Protein AF-A0AA39SRA7-F1 (afdb_monomer)

Sequence (120 aa):
MEKTFGGKTVLLGGDFWQTLPVVPKGSREDVGGASINMSPIWDHCHVFVLKQNMRIKDSSSFREWVLAIIDGKLPTSRLEEEEESSWIKIPYDLLIPPGENPIQNIVASTYPNLLTKYID

Foldseek 3Di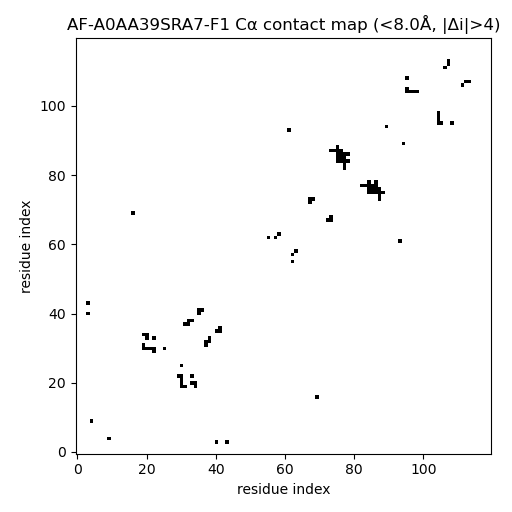:
DQDVVNPDDDDDDDDPLDDFDDDVVDDPVVSVCPDPCVDPCVVVDDDDDDPDDPVCPDPDPVVVVVVCVVVVNADFDDDPPDPDRDHGDDDPVPDQDDDPDPVVSVCCVVPVCPVVVPVD

Mean predicted aligned error: 8.72 Å

Secondary structure (DSSP, 8-state):
-PPGGGG--------TTSPPP--TT--HHHHHHTSGGGSTTGGG---------SS--S--HHHHHHHHHHTT-SPEE--TT-SS--EEPPPGGGSPPP-S-HHHHHHHHH-TTTTTSS--

Organism: Acer saccharum (NCBI:txid4024)

pLDDT: mean 86.78, std 7.84, range [51.31, 95.38]

Nearest PDB structures (foldseek):
  6zm5-assembly1_d  TM=1.613E-01  e=5.716E+00  Homo sapiens

Solvent-accessible surface area (backbone atoms only — not comparable to full-atom values): 8234 Å² total; per-residue (Å²): 133,92,46,71,78,78,66,55,91,80,87,89,84,86,58,91,88,49,86,75,59,88,49,88,95,48,53,74,63,50,29,53,56,65,32,64,84,62,37,84,64,38,84,75,58,82,89,82,84,86,83,77,65,80,82,67,78,60,97,43,73,64,49,57,51,52,50,29,59,61,76,68,68,54,76,58,42,62,56,97,90,49,95,59,62,77,43,70,83,79,59,72,93,78,52,79,74,88,58,100,47,60,66,59,48,50,46,47,73,76,40,77,54,54,75,76,67,70,77,118

Radius of gyration: 21.86 Å; Cα contacts (8 Å, |Δi|>4): 57; chains: 1; bounding box: 51×39×58 Å

InterPro domains:
  IPR010285 DNA helicase Pif1-like, DEAD-box helicase domain [PF05970] (2-77)
  IPR027417 P-loop containing nucleoside triphosphate hydrolase [SSF52540] (2-73)

Structure (mmCIF, N/CA/C/O backbone):
data_AF-A0AA39SRA7-F1
#
_entry.id   AF-A0AA39SRA7-F1
#
loop_
_atom_site.group_PDB
_atom_site.id
_atom_site.type_symbol
_atom_site.label_atom_id
_atom_site.label_alt_id
_atom_site.label_comp_id
_atom_site.label_asym_id
_atom_site.label_entity_id
_atom_site.label_seq_id
_atom_site.pdbx_PDB_ins_code
_atom_site.Cartn_x
_atom_site.Cartn_y
_atom_site.Cartn_z
_atom_site.occupancy
_atom_site.B_iso_or_equiv
_atom_site.auth_seq_id
_atom_site.auth_comp_id
_atom_site.auth_asym_id
_atom_site.auth_atom_id
_atom_site.pdbx_PDB_model_num
ATOM 1 N N . MET A 1 1 ? -25.426 9.339 28.413 1.00 58.38 1 MET A N 1
ATOM 2 C CA . MET A 1 1 ? -24.678 8.433 27.518 1.00 58.38 1 MET A CA 1
ATOM 3 C C . MET A 1 1 ? -23.889 9.288 26.557 1.00 58.38 1 MET A C 1
ATOM 5 O O . MET A 1 1 ? -24.489 10.026 25.783 1.00 58.38 1 MET A O 1
ATOM 9 N N . GLU A 1 2 ? -22.570 9.252 26.672 1.00 77.69 2 GLU A N 1
ATOM 10 C CA . GLU A 1 2 ? -21.681 9.898 25.715 1.00 77.69 2 GLU A CA 1
ATOM 11 C C . GLU A 1 2 ? -21.751 9.107 24.402 1.00 77.69 2 GLU A C 1
ATOM 13 O O . GLU A 1 2 ? -21.567 7.892 24.395 1.00 77.69 2 GLU A O 1
ATOM 18 N N . LYS A 1 3 ? -22.146 9.765 23.308 1.00 86.25 3 LYS A N 1
ATOM 19 C CA . LYS A 1 3 ? -22.175 9.157 21.971 1.00 86.25 3 LYS A CA 1
ATOM 20 C C . LYS A 1 3 ? -20.845 9.453 21.289 1.00 86.25 3 LYS A C 1
ATOM 22 O O . LYS A 1 3 ? -20.388 10.596 21.353 1.00 86.25 3 LYS A O 1
ATOM 27 N N . THR A 1 4 ? -20.267 8.473 20.595 1.00 89.81 4 THR A N 1
ATOM 28 C CA . THR A 1 4 ? -19.031 8.641 19.814 1.00 89.81 4 THR A CA 1
ATOM 29 C C . THR A 1 4 ? -19.132 9.883 18.916 1.00 89.81 4 THR A C 1
ATOM 31 O O . THR A 1 4 ? -20.172 10.126 18.297 1.00 89.81 4 THR A O 1
ATOM 34 N N . PHE A 1 5 ? -18.091 10.725 18.912 1.00 91.81 5 PHE A N 1
ATOM 35 C CA . PHE A 1 5 ? -18.050 12.016 18.201 1.00 91.81 5 PHE A CA 1
ATOM 36 C C . PHE A 1 5 ? -19.242 12.960 18.478 1.00 91.81 5 PHE A C 1
ATOM 38 O O . PHE A 1 5 ? -19.655 13.730 17.606 1.00 91.81 5 PHE A O 1
ATOM 45 N N . GLY A 1 6 ? -19.845 12.898 19.670 1.00 93.56 6 GLY A N 1
ATOM 46 C CA . GLY A 1 6 ? -21.003 13.727 20.026 1.00 93.56 6 GLY A CA 1
ATOM 47 C C . GLY A 1 6 ? -22.250 13.431 19.184 1.00 93.56 6 GLY A C 1
ATOM 48 O O . GLY A 1 6 ? -23.106 14.299 19.025 1.00 93.56 6 GLY A O 1
ATOM 49 N N . GLY A 1 7 ? -22.340 12.229 18.604 1.00 92.88 7 GLY A N 1
ATOM 50 C CA . GLY A 1 7 ? -23.439 11.823 17.725 1.00 92.88 7 GLY A CA 1
ATOM 51 C C . GLY A 1 7 ? -23.322 12.316 16.280 1.00 92.88 7 GLY A C 1
ATOM 52 O O . GLY A 1 7 ? -24.283 12.184 15.523 1.00 92.88 7 GLY A O 1
ATOM 53 N N . LYS A 1 8 ? -22.176 12.879 15.877 1.00 93.50 8 LYS A N 1
ATOM 54 C CA . LYS A 1 8 ? -21.919 13.227 14.473 1.00 93.50 8 LYS A CA 1
ATOM 55 C C . LYS A 1 8 ? -21.631 11.968 13.660 1.00 93.50 8 LYS A C 1
ATOM 57 O O . LYS A 1 8 ? -20.919 11.077 14.108 1.00 93.50 8 LYS A O 1
ATOM 62 N N . THR A 1 9 ? -22.154 11.924 12.439 1.00 93.69 9 THR A N 1
ATOM 63 C CA . THR A 1 9 ? -21.754 10.908 11.460 1.00 93.69 9 THR A CA 1
ATOM 64 C C . THR A 1 9 ? -20.368 11.256 10.927 1.00 93.69 9 THR A C 1
ATOM 66 O O . THR A 1 9 ? -20.158 12.368 10.445 1.00 93.69 9 THR A O 1
ATOM 69 N N . VAL A 1 10 ? -19.429 10.315 11.028 1.00 94.62 10 VAL A N 1
ATOM 70 C CA . VAL A 1 10 ? -18.046 10.470 10.564 1.00 94.62 10 VAL A CA 1
ATOM 71 C C . VAL A 1 10 ? -17.767 9.408 9.510 1.00 94.62 10 VAL A C 1
ATOM 73 O O . VAL A 1 10 ? -18.033 8.230 9.735 1.00 94.62 10 VAL A O 1
ATOM 76 N N . LEU A 1 11 ? -17.222 9.832 8.370 1.00 94.75 11 LEU A N 1
ATOM 77 C CA . LEU A 1 11 ? -16.701 8.936 7.345 1.00 94.75 11 LEU A CA 1
ATOM 78 C C . LEU A 1 11 ? -15.176 8.970 7.400 1.00 94.75 11 LEU A C 1
ATOM 80 O O . LEU A 1 11 ? -14.569 10.026 7.232 1.00 94.75 11 LEU A O 1
ATOM 84 N N . LEU A 1 12 ? -14.575 7.808 7.625 1.00 92.00 12 LEU A N 1
ATOM 85 C CA . LEU A 1 12 ? -13.132 7.630 7.610 1.00 92.00 12 LEU A CA 1
ATOM 86 C C . LEU A 1 12 ? -12.744 7.019 6.266 1.00 92.00 12 LEU A C 1
ATOM 88 O O . LEU A 1 12 ? -13.231 5.950 5.903 1.00 92.00 12 LEU A O 1
ATOM 92 N N . GLY A 1 13 ? -11.904 7.728 5.520 1.00 92.56 13 GLY A N 1
ATOM 93 C CA . GLY A 1 13 ? -11.324 7.255 4.270 1.00 92.56 13 GLY A CA 1
ATOM 94 C C . GLY A 1 13 ? -9.837 7.001 4.461 1.00 92.56 13 GLY A C 1
ATOM 95 O O . GLY A 1 13 ? -9.148 7.802 5.088 1.00 92.56 13 GLY A O 1
ATOM 96 N N . GLY A 1 14 ? -9.347 5.896 3.921 1.00 89.12 14 GLY A N 1
ATOM 97 C CA . GLY A 1 14 ? -7.945 5.530 4.015 1.00 89.12 14 GLY A CA 1
ATOM 98 C C . GLY A 1 14 ? -7.678 4.216 3.309 1.00 89.12 14 GLY A C 1
ATOM 99 O O . GLY A 1 14 ? -8.595 3.555 2.821 1.00 89.12 14 GLY A O 1
ATOM 100 N N . ASP A 1 15 ? -6.407 3.861 3.261 1.00 86.19 15 ASP A N 1
ATOM 101 C CA . ASP A 1 15 ? -5.935 2.613 2.696 1.00 86.19 15 ASP A CA 1
ATOM 102 C C . ASP A 1 15 ? -4.932 2.010 3.685 1.00 86.19 15 ASP A C 1
ATOM 104 O O . ASP A 1 15 ? -3.903 2.618 3.963 1.00 86.19 15 ASP A O 1
ATOM 108 N N . PHE A 1 16 ? -5.246 0.844 4.259 1.00 80.81 16 PHE A N 1
ATOM 109 C CA . PHE A 1 16 ? -4.367 0.166 5.227 1.00 80.81 16 PHE A CA 1
ATOM 110 C C . PHE A 1 16 ? -3.074 -0.359 4.596 1.00 80.81 16 PHE A C 1
ATOM 112 O O . PHE A 1 16 ? -2.170 -0.780 5.309 1.00 80.81 16 PHE A O 1
ATOM 119 N N . TRP A 1 17 ? -2.994 -0.301 3.268 1.00 75.00 17 TRP A N 1
ATOM 120 C CA . TRP A 1 17 ? -1.800 -0.568 2.477 1.00 75.00 17 TRP A CA 1
ATOM 121 C C . TRP A 1 17 ? -0.870 0.646 2.372 1.00 75.00 17 TRP A C 1
ATOM 123 O O . TRP A 1 17 ? 0.187 0.563 1.750 1.00 75.00 17 TRP A O 1
ATOM 133 N N . GLN A 1 18 ? -1.251 1.784 2.960 1.00 82.62 18 GLN A N 1
ATOM 134 C CA . GLN A 1 18 ? -0.359 2.923 3.162 1.00 82.62 18 GLN A CA 1
ATOM 135 C C . GLN A 1 18 ? 0.537 2.712 4.385 1.00 82.62 18 GLN A C 1
ATOM 137 O O . GLN A 1 18 ? 0.378 1.776 5.165 1.00 82.62 18 GLN A O 1
ATOM 142 N N . THR A 1 19 ? 1.500 3.615 4.550 1.00 84.50 19 THR A N 1
ATOM 143 C CA . THR A 1 19 ? 2.435 3.608 5.672 1.00 84.50 19 THR A CA 1
ATOM 144 C C . THR A 1 19 ? 1.702 3.580 7.015 1.00 84.50 19 THR A C 1
ATOM 146 O O . THR A 1 19 ? 0.782 4.365 7.249 1.00 84.50 19 THR A O 1
ATOM 149 N N . LEU A 1 20 ? 2.151 2.697 7.910 1.00 89.62 20 LEU A N 1
ATOM 150 C CA . LEU A 1 20 ? 1.660 2.606 9.284 1.00 89.62 20 LEU A CA 1
ATOM 151 C C . LEU A 1 20 ? 1.869 3.924 10.059 1.00 89.62 20 LEU A C 1
ATOM 153 O O . LEU A 1 20 ? 2.727 4.733 9.684 1.00 89.62 20 LEU A O 1
ATOM 157 N N . PRO A 1 21 ? 1.127 4.147 11.163 1.00 91.94 21 PRO A N 1
ATOM 158 C CA . PRO A 1 21 ? 1.340 5.300 12.031 1.00 91.94 21 PRO A CA 1
ATOM 159 C C . PRO A 1 21 ? 2.793 5.401 12.503 1.00 91.94 21 PRO A C 1
ATOM 161 O O . PRO A 1 21 ? 3.386 4.432 12.971 1.00 91.94 21 PRO A O 1
ATOM 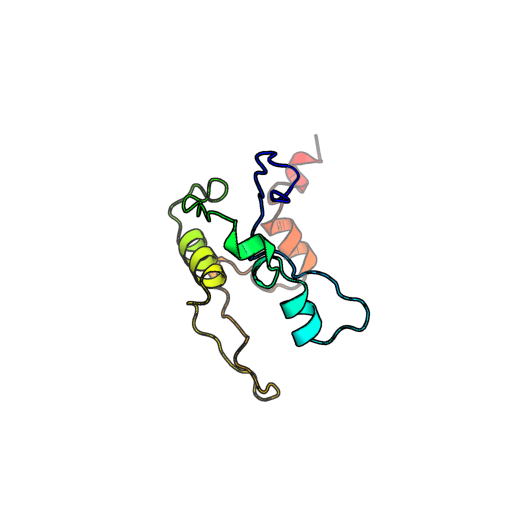164 N N . VAL A 1 22 ? 3.372 6.596 12.414 1.00 93.69 22 VAL A N 1
ATOM 165 C CA . VAL A 1 22 ? 4.734 6.833 12.897 1.00 93.69 22 VAL A CA 1
ATOM 166 C C . VAL A 1 22 ? 4.695 7.053 14.407 1.00 93.69 22 VAL A C 1
ATOM 168 O O . VAL A 1 22 ? 4.163 8.059 14.874 1.00 93.69 22 VAL A O 1
ATOM 171 N N . VAL A 1 23 ? 5.306 6.138 15.163 1.00 94.50 23 VAL A N 1
ATOM 172 C CA . VAL A 1 23 ? 5.516 6.272 16.612 1.00 94.50 23 VAL A CA 1
ATOM 173 C C . VAL A 1 23 ? 7.007 6.514 16.871 1.00 94.50 23 VAL A C 1
ATOM 175 O O . VAL A 1 23 ? 7.811 5.588 16.736 1.00 94.50 23 VAL A O 1
ATOM 178 N N . PRO A 1 24 ? 7.432 7.748 17.206 1.00 95.38 24 PRO A N 1
ATOM 179 C CA . PRO A 1 24 ? 8.844 8.049 17.423 1.00 95.38 24 PRO A CA 1
ATOM 180 C C . PRO A 1 24 ? 9.431 7.195 18.548 1.00 95.38 24 PRO A C 1
ATOM 182 O O . PRO A 1 24 ? 8.924 7.219 19.666 1.00 95.38 24 PRO A O 1
ATOM 185 N N . LYS A 1 25 ? 10.524 6.477 18.258 1.00 95.12 25 LYS A N 1
ATOM 186 C CA . LYS A 1 25 ? 11.168 5.524 19.186 1.00 95.12 25 LYS A CA 1
ATOM 187 C C . LYS A 1 25 ? 10.248 4.380 19.653 1.00 95.12 25 LYS A C 1
ATOM 189 O O . LYS A 1 25 ? 10.569 3.729 20.642 1.00 95.12 25 LYS A O 1
ATOM 194 N N . GLY A 1 26 ? 9.126 4.158 18.968 1.00 91.44 26 GLY A N 1
ATOM 195 C CA . GLY A 1 26 ? 8.192 3.079 19.264 1.00 91.44 26 GLY A CA 1
ATOM 196 C C . GLY A 1 26 ? 8.688 1.730 18.752 1.00 91.44 26 GLY A C 1
ATOM 197 O O . GLY A 1 26 ? 9.422 1.649 17.764 1.00 91.44 26 GLY A O 1
ATOM 198 N N . SER A 1 27 ? 8.268 0.676 19.438 1.00 94.75 27 SER A N 1
ATOM 199 C CA . SER A 1 27 ? 8.409 -0.714 19.011 1.00 94.75 27 SER A CA 1
ATOM 200 C C . SER A 1 27 ? 7.435 -1.064 17.874 1.00 94.75 27 SER A C 1
ATOM 202 O O . SER A 1 27 ? 6.566 -0.268 17.502 1.00 94.75 27 SER A O 1
ATOM 204 N N . ARG A 1 28 ? 7.556 -2.275 17.308 1.00 89.81 28 ARG A N 1
ATOM 205 C CA . ARG A 1 28 ? 6.602 -2.777 16.297 1.00 89.81 28 ARG A CA 1
ATOM 206 C C . ARG A 1 28 ? 5.198 -2.883 16.895 1.00 89.81 28 ARG A C 1
ATOM 208 O O . ARG A 1 28 ? 4.213 -2.592 16.218 1.00 89.81 28 ARG A O 1
ATOM 215 N N . GLU A 1 29 ? 5.123 -3.259 18.164 1.00 93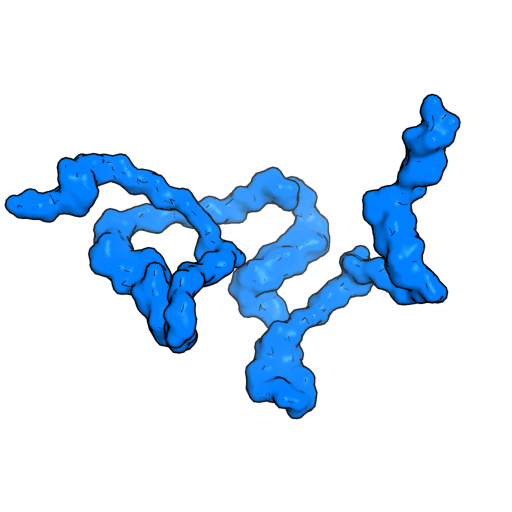.50 29 GLU A N 1
ATOM 216 C CA . GLU A 1 29 ? 3.896 -3.391 18.938 1.00 93.50 29 GLU A CA 1
ATOM 217 C C . GLU A 1 29 ? 3.250 -2.026 19.178 1.00 93.50 29 GLU A C 1
ATOM 219 O O . GLU A 1 29 ? 2.036 -1.901 19.029 1.00 93.50 29 GLU A O 1
ATOM 224 N N . ASP A 1 30 ? 4.047 -0.989 19.461 1.00 95.31 30 ASP A N 1
ATOM 225 C CA . ASP A 1 30 ? 3.542 0.381 19.620 1.00 95.31 30 ASP A CA 1
ATOM 226 C C . ASP A 1 30 ? 2.947 0.913 18.311 1.00 95.31 30 ASP A C 1
ATOM 228 O O . ASP A 1 30 ? 1.868 1.508 18.306 1.00 95.31 30 ASP A O 1
ATOM 232 N N . VAL A 1 31 ? 3.625 0.668 17.185 1.00 93.12 31 VAL A N 1
ATOM 233 C CA . VAL A 1 31 ? 3.134 1.044 15.850 1.00 93.12 31 VAL A CA 1
ATOM 234 C C . VAL A 1 31 ? 1.830 0.310 15.521 1.00 93.12 31 VAL A C 1
ATOM 236 O O . VAL A 1 31 ? 0.871 0.925 15.048 1.00 93.12 31 VAL A O 1
ATOM 239 N N . GLY A 1 32 ? 1.762 -0.992 15.816 1.00 90.25 32 GLY A N 1
ATOM 240 C CA . GLY A 1 32 ? 0.535 -1.777 15.680 1.00 90.25 32 GLY A CA 1
ATOM 241 C C . GLY A 1 32 ? -0.593 -1.233 16.560 1.00 90.25 32 GLY A C 1
ATOM 242 O O . GLY A 1 32 ? -1.690 -0.983 16.066 1.00 90.25 32 GLY A O 1
ATOM 243 N N . GLY A 1 33 ? -0.309 -0.965 17.836 1.00 93.50 33 GLY A N 1
ATOM 244 C CA . GLY A 1 33 ? -1.265 -0.442 18.815 1.00 93.50 33 GLY A CA 1
ATOM 245 C C . GLY A 1 33 ? -1.769 0.972 18.514 1.00 93.50 33 GLY A C 1
ATOM 246 O O . GLY A 1 33 ? -2.883 1.318 18.902 1.00 93.50 33 GLY A O 1
ATOM 247 N N . ALA A 1 34 ? -0.998 1.776 17.779 1.00 93.31 34 ALA A N 1
ATOM 248 C CA . ALA A 1 34 ? -1.416 3.096 17.310 1.00 93.31 34 ALA A CA 1
ATOM 249 C C . ALA A 1 34 ? -2.392 3.046 16.115 1.00 93.31 34 ALA A C 1
ATOM 251 O O . ALA A 1 34 ? -2.941 4.078 15.720 1.00 93.31 34 ALA A O 1
ATOM 252 N N . SER A 1 35 ? -2.607 1.871 15.517 1.00 92.12 35 SER A N 1
ATOM 253 C CA . SER A 1 35 ? -3.504 1.713 14.371 1.00 92.12 35 SER A CA 1
ATOM 254 C C . SER A 1 35 ? -4.971 1.851 14.781 1.00 92.12 35 SER A C 1
ATOM 256 O O . SER A 1 35 ? -5.393 1.425 15.853 1.00 92.12 35 SER A O 1
ATOM 258 N N . ILE A 1 36 ? -5.792 2.431 13.901 1.00 91.44 36 ILE A N 1
ATOM 259 C CA . ILE A 1 36 ? -7.206 2.708 14.202 1.00 91.44 36 ILE A CA 1
ATOM 260 C C . ILE A 1 36 ? -8.019 1.446 14.514 1.00 91.44 36 ILE A C 1
ATOM 262 O O . ILE A 1 36 ? -8.952 1.509 15.306 1.00 91.44 36 ILE A O 1
ATOM 266 N N . ASN A 1 37 ? -7.646 0.304 13.938 1.00 90.75 37 ASN A N 1
ATOM 267 C CA . ASN A 1 37 ? -8.276 -0.990 14.197 1.00 90.75 37 ASN A CA 1
ATOM 268 C C . ASN A 1 37 ? -7.975 -1.558 15.595 1.00 90.75 37 ASN A C 1
ATOM 270 O O . ASN A 1 37 ? -8.661 -2.480 16.022 1.00 90.75 37 ASN A O 1
ATOM 274 N N . MET A 1 38 ? -6.995 -0.998 16.307 1.00 92.62 38 MET A N 1
ATOM 275 C CA . MET A 1 38 ? -6.704 -1.296 17.713 1.00 92.62 38 MET A CA 1
ATOM 276 C C . MET A 1 38 ? -7.377 -0.298 18.672 1.00 92.62 38 MET A C 1
ATOM 278 O O . MET A 1 38 ? -7.301 -0.453 19.890 1.00 92.62 38 MET A O 1
ATOM 282 N N . SER A 1 39 ? -8.045 0.735 18.146 1.00 92.38 39 SER A N 1
ATOM 283 C CA . SER A 1 39 ? -8.770 1.723 18.946 1.00 92.38 39 SER A CA 1
ATOM 284 C C . SER A 1 39 ? -10.149 1.197 19.369 1.00 92.38 39 SER A C 1
ATOM 286 O O . SER A 1 39 ? -10.846 0.621 18.536 1.00 92.38 39 SER A O 1
ATOM 288 N N . PRO A 1 40 ? -10.645 1.519 20.582 1.00 92.62 40 PRO A N 1
ATOM 289 C CA . PRO A 1 40 ? -12.033 1.236 20.982 1.00 92.62 40 PRO A CA 1
ATOM 290 C C . PRO A 1 40 ? -13.099 1.867 20.066 1.00 92.62 40 PRO A C 1
ATOM 292 O O . PRO A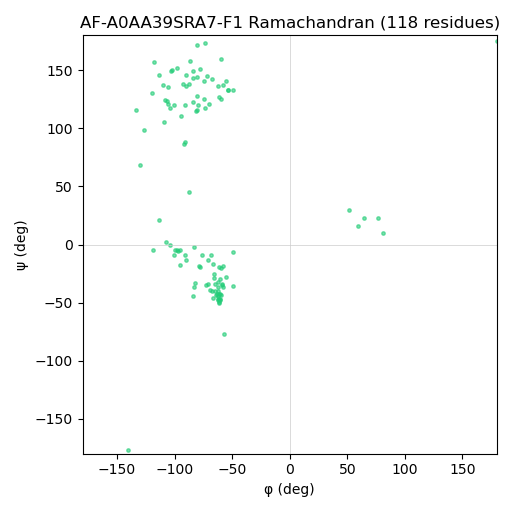 1 40 ? -14.267 1.479 20.071 1.00 92.62 40 PRO A O 1
ATOM 295 N N . ILE A 1 41 ? -12.718 2.874 19.271 1.00 92.50 41 ILE A N 1
ATOM 296 C CA . ILE A 1 41 ? -13.604 3.478 18.267 1.00 92.50 41 ILE A CA 1
ATOM 297 C C . ILE A 1 41 ? -13.935 2.475 17.156 1.00 92.50 41 ILE A C 1
ATOM 299 O O . ILE A 1 41 ? -15.023 2.554 16.586 1.00 92.50 41 ILE A O 1
ATOM 303 N N . TRP A 1 42 ? -13.043 1.523 16.871 1.00 93.62 42 TRP A N 1
ATOM 304 C CA . TRP A 1 42 ? -13.212 0.551 15.794 1.00 93.62 42 TRP A CA 1
ATOM 305 C C . TRP A 1 42 ? -14.475 -0.299 15.950 1.00 93.62 42 TRP A C 1
ATOM 307 O O . TRP A 1 42 ? -15.164 -0.543 14.962 1.00 93.62 42 TRP A O 1
ATOM 317 N N . ASP A 1 43 ? -14.854 -0.635 17.186 1.00 92.62 43 ASP A N 1
ATOM 318 C CA . ASP A 1 43 ? -16.085 -1.380 17.496 1.00 92.62 43 ASP A CA 1
ATOM 319 C C . ASP A 1 43 ? -17.364 -0.638 17.066 1.00 92.62 43 ASP A C 1
ATOM 321 O O . ASP A 1 43 ? -18.426 -1.237 16.899 1.00 92.62 43 ASP A O 1
ATOM 325 N N . HIS A 1 44 ? -17.271 0.679 16.864 1.00 92.25 44 HIS A N 1
ATOM 326 C CA . HIS A 1 44 ? -18.365 1.527 16.396 1.00 92.25 44 HIS A CA 1
ATOM 327 C C . HIS A 1 44 ? -18.297 1.801 14.885 1.00 92.25 44 HIS A C 1
ATOM 329 O O . HIS A 1 44 ? -19.198 2.440 14.333 1.00 92.25 44 HIS A O 1
ATOM 335 N N . CYS A 1 45 ? -17.243 1.354 14.199 1.00 93.06 45 CYS A N 1
ATOM 336 C CA . CYS A 1 45 ? -17.065 1.558 12.768 1.00 93.06 45 CYS A CA 1
ATOM 337 C C . CYS A 1 45 ? -17.813 0.491 11.958 1.00 93.06 45 CYS A C 1
ATOM 339 O O . CYS A 1 45 ? -17.875 -0.681 12.317 1.00 93.06 45 CYS A O 1
ATOM 341 N N . HIS A 1 46 ? -18.373 0.892 10.819 1.00 94.25 46 HIS A N 1
ATOM 342 C CA . HIS A 1 46 ? -18.835 -0.034 9.785 1.00 94.25 46 HIS A CA 1
ATOM 343 C C . HIS A 1 46 ? -17.863 0.031 8.612 1.00 94.25 46 HIS A C 1
ATOM 345 O O . HIS A 1 46 ? -17.611 1.107 8.067 1.00 94.25 46 HIS A O 1
ATOM 351 N N . VAL A 1 47 ? -17.298 -1.119 8.243 1.00 93.69 47 VAL A N 1
ATOM 352 C CA . VAL A 1 47 ? -16.241 -1.196 7.232 1.00 93.69 47 VAL A CA 1
ATOM 353 C C . VAL A 1 47 ? -16.849 -1.415 5.851 1.00 93.69 47 VAL A C 1
ATOM 355 O O . VAL A 1 47 ? -17.492 -2.432 5.594 1.00 93.69 47 VAL A O 1
ATOM 358 N N . PHE A 1 48 ? -16.587 -0.480 4.940 1.00 94.25 48 PHE A N 1
ATOM 359 C CA . PHE A 1 48 ? -16.908 -0.608 3.521 1.00 94.25 48 PHE A CA 1
ATOM 360 C C . PHE A 1 48 ? -15.616 -0.796 2.725 1.00 94.25 48 PHE A C 1
ATOM 362 O O . PHE A 1 48 ? -14.710 0.029 2.803 1.00 94.25 48 PHE A O 1
ATOM 369 N N . VAL A 1 49 ? -15.532 -1.877 1.947 1.00 91.06 49 VAL A N 1
ATOM 370 C CA . VAL A 1 49 ? -14.338 -2.211 1.156 1.00 91.06 49 VAL A CA 1
ATOM 371 C C . VAL A 1 49 ? -14.576 -1.879 -0.313 1.00 91.06 49 VAL A C 1
ATOM 373 O O . VAL A 1 49 ? -15.439 -2.474 -0.963 1.00 91.06 49 VAL A O 1
ATOM 376 N N . LEU A 1 50 ? -13.782 -0.955 -0.856 1.00 89.06 50 LEU A N 1
ATOM 377 C CA . LEU A 1 50 ? -13.775 -0.650 -2.285 1.00 89.06 50 LEU A CA 1
ATOM 378 C C . LEU A 1 50 ? -12.928 -1.691 -3.027 1.00 89.06 50 LEU A C 1
ATOM 380 O O . LEU A 1 50 ? -11.725 -1.784 -2.815 1.00 89.06 50 LEU A O 1
ATOM 384 N N . LYS A 1 51 ? -13.555 -2.476 -3.909 1.00 82.69 51 LYS A N 1
ATOM 385 C CA . LYS A 1 51 ? -12.880 -3.557 -4.659 1.00 82.69 51 LYS A CA 1
ATOM 386 C C . LYS A 1 51 ? -12.405 -3.144 -6.053 1.00 82.69 51 LYS A C 1
ATOM 388 O O . LYS A 1 51 ? -11.596 -3.833 -6.666 1.00 82.69 51 LYS A O 1
ATOM 393 N N . GLN A 1 52 ? -12.934 -2.044 -6.584 1.00 82.38 52 GLN A N 1
ATOM 394 C CA . GLN A 1 52 ? -12.631 -1.601 -7.938 1.00 82.38 52 GLN A CA 1
ATOM 395 C C . GLN A 1 52 ? -11.496 -0.578 -7.926 1.00 82.38 52 GLN A C 1
ATOM 397 O O . GLN A 1 52 ? -11.672 0.562 -7.498 1.00 82.38 52 GLN A O 1
ATOM 402 N N . ASN A 1 53 ? -10.333 -0.977 -8.444 1.00 79.00 53 ASN A N 1
ATOM 403 C CA . ASN A 1 53 ? -9.240 -0.049 -8.701 1.00 79.00 53 ASN A CA 1
ATOM 404 C C . ASN A 1 53 ? -9.574 0.805 -9.936 1.00 79.00 53 ASN A C 1
ATOM 406 O O . ASN A 1 53 ? -9.732 0.284 -11.037 1.00 79.00 53 ASN A O 1
ATOM 410 N N . MET A 1 54 ? -9.690 2.120 -9.749 1.00 83.81 54 MET A N 1
ATOM 411 C CA . MET A 1 54 ? -10.031 3.063 -10.825 1.00 83.81 54 MET A CA 1
ATOM 412 C C . MET A 1 54 ? -8.802 3.624 -11.559 1.00 83.81 54 MET A C 1
ATOM 414 O O . MET A 1 54 ? -8.950 4.238 -12.618 1.00 83.81 54 MET A O 1
ATOM 418 N N . ARG A 1 55 ? -7.595 3.438 -11.000 1.00 81.50 55 ARG A N 1
ATOM 419 C CA . ARG A 1 55 ? -6.323 3.916 -11.567 1.00 81.50 55 ARG A CA 1
ATOM 420 C C . ARG A 1 55 ? -5.779 2.929 -12.597 1.00 81.50 55 ARG A C 1
ATOM 422 O O . ARG A 1 55 ? -5.371 3.337 -13.678 1.00 81.50 55 ARG A O 1
ATOM 429 N N . ILE A 1 56 ? -5.815 1.641 -12.271 1.00 76.75 56 ILE A N 1
ATOM 430 C CA . ILE A 1 56 ? -5.380 0.552 -13.146 1.00 76.75 56 ILE A CA 1
ATOM 431 C C . ILE A 1 56 ? -6.599 0.075 -13.941 1.00 76.75 56 ILE A C 1
ATOM 433 O O . ILE A 1 56 ? -7.337 -0.815 -13.518 1.00 76.75 56 ILE A O 1
ATOM 437 N N . LYS A 1 57 ? -6.851 0.733 -15.076 1.00 69.06 57 LYS A N 1
ATOM 438 C CA . LYS A 1 57 ? -8.024 0.466 -15.926 1.00 69.06 57 LYS A CA 1
ATOM 439 C C . LYS A 1 57 ? -7.872 -0.765 -16.818 1.00 69.06 57 LYS A C 1
ATOM 441 O O . LYS A 1 57 ? -8.878 -1.276 -17.293 1.00 69.06 57 LYS A O 1
ATOM 446 N N . ASP A 1 58 ? -6.646 -1.225 -17.027 1.00 68.56 58 ASP A N 1
ATOM 447 C CA . ASP A 1 58 ? -6.345 -2.288 -17.978 1.00 68.56 58 ASP A CA 1
ATOM 448 C C . ASP A 1 58 ? -6.412 -3.678 -17.327 1.00 68.56 58 ASP A C 1
ATOM 450 O O . ASP A 1 58 ? -6.069 -3.836 -16.150 1.00 68.56 58 ASP A O 1
ATOM 454 N N . SER A 1 59 ? -6.852 -4.689 -18.076 1.00 64.69 59 SER A N 1
ATOM 455 C CA . SER A 1 59 ? -6.856 -6.100 -17.651 1.00 64.69 59 SER A CA 1
ATOM 456 C C . SER A 1 59 ? -5.522 -6.771 -17.987 1.00 64.69 59 SER A C 1
ATOM 458 O O . SER A 1 59 ? -5.483 -7.847 -18.579 1.00 64.69 59 SER A O 1
ATOM 460 N N . SER A 1 60 ? -4.423 -6.083 -17.690 1.00 75.25 60 SER A N 1
ATOM 461 C CA . SER A 1 60 ? -3.074 -6.527 -18.023 1.00 75.25 60 SER A CA 1
ATOM 462 C C . SER A 1 60 ? -2.497 -7.447 -16.945 1.00 75.25 60 SER A C 1
ATOM 464 O O . SER A 1 60 ? -2.881 -7.377 -15.775 1.00 75.25 60 SER A O 1
ATOM 466 N N . SER A 1 61 ? -1.505 -8.255 -17.326 1.00 83.12 61 SER A N 1
ATOM 467 C CA . SER A 1 61 ? -0.664 -9.040 -16.406 1.00 83.12 61 SER A CA 1
ATOM 468 C C . SER A 1 61 ? -0.109 -8.191 -15.254 1.00 83.12 61 SER A C 1
ATOM 470 O O . SER A 1 61 ? -0.039 -8.643 -14.112 1.00 83.12 61 SER A O 1
ATOM 472 N N . PHE A 1 62 ? 0.211 -6.922 -15.527 1.00 84.75 62 PHE A N 1
ATOM 473 C CA . PHE A 1 62 ? 0.652 -5.953 -14.526 1.00 84.75 62 PHE A CA 1
ATOM 474 C C . PHE A 1 62 ? -0.385 -5.725 -13.419 1.00 84.75 62 PHE A C 1
ATOM 476 O O . PHE A 1 62 ? -0.028 -5.681 -12.243 1.00 84.75 62 PHE A O 1
ATOM 483 N N . ARG A 1 63 ? -1.674 -5.602 -13.765 1.00 86.00 63 ARG A N 1
ATOM 484 C CA . ARG A 1 63 ? -2.742 -5.405 -12.775 1.00 86.00 63 ARG A CA 1
ATOM 485 C C . ARG A 1 63 ? -2.845 -6.592 -11.829 1.00 86.00 63 ARG A C 1
ATOM 487 O O . ARG A 1 63 ? -2.955 -6.395 -10.622 1.00 86.00 63 ARG A O 1
ATOM 494 N N . GLU A 1 64 ? -2.848 -7.800 -12.379 1.00 86.81 64 GLU A N 1
ATOM 495 C CA . GLU A 1 64 ? -2.939 -9.032 -11.594 1.00 86.81 64 GLU A CA 1
ATOM 496 C C . GLU A 1 64 ? -1.731 -9.177 -10.671 1.00 86.81 64 GLU A C 1
ATOM 498 O O . GLU A 1 64 ? -1.895 -9.467 -9.486 1.00 86.81 64 GLU A O 1
ATOM 503 N N . TRP A 1 65 ? -0.536 -8.876 -11.183 1.00 88.62 65 TRP A N 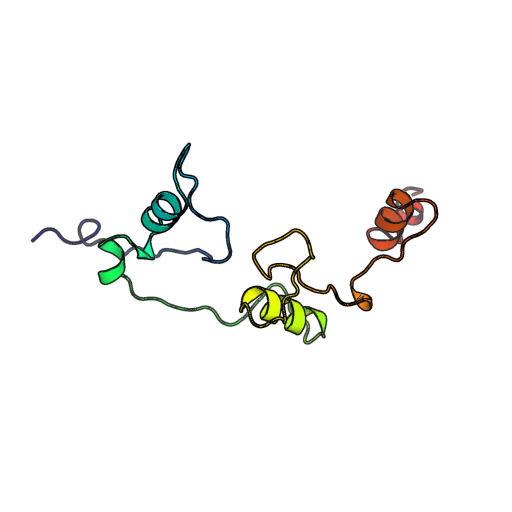1
ATOM 504 C CA . TRP A 1 65 ? 0.686 -8.883 -10.391 1.00 88.62 65 TRP A CA 1
ATOM 505 C C . TRP A 1 65 ? 0.641 -7.865 -9.244 1.00 88.62 65 TRP A C 1
ATOM 507 O O . TRP A 1 65 ? 0.848 -8.248 -8.096 1.00 88.62 65 TRP A O 1
ATOM 517 N N . VAL A 1 66 ? 0.284 -6.600 -9.506 1.00 87.56 66 VAL A N 1
ATOM 518 C CA . VAL A 1 66 ? 0.163 -5.564 -8.459 1.00 87.56 66 VAL A CA 1
ATOM 519 C C . VAL A 1 66 ? -0.883 -5.942 -7.410 1.00 87.56 66 VAL A C 1
ATOM 521 O O . VAL A 1 66 ? -0.633 -5.776 -6.219 1.00 87.56 66 VAL A O 1
ATOM 524 N N . LEU A 1 67 ? -2.039 -6.473 -7.819 1.00 85.94 67 LEU A N 1
ATOM 525 C CA . LEU A 1 67 ? -3.064 -6.925 -6.874 1.00 85.94 67 LEU A CA 1
ATOM 526 C C . LEU A 1 67 ? -2.588 -8.105 -6.022 1.00 85.94 67 LEU A C 1
ATOM 528 O O . LEU A 1 67 ? -2.953 -8.175 -4.856 1.00 85.94 67 LEU A O 1
ATOM 532 N N . ALA A 1 68 ? -1.768 -9.004 -6.570 1.00 88.38 68 ALA A N 1
ATOM 533 C CA . ALA A 1 68 ? -1.187 -10.106 -5.812 1.00 88.38 68 ALA A CA 1
ATOM 534 C C . ALA A 1 68 ? -0.090 -9.648 -4.831 1.00 88.38 68 ALA A C 1
ATOM 536 O O . ALA A 1 68 ? 0.013 -10.236 -3.751 1.00 88.38 68 ALA A O 1
ATOM 537 N N . ILE A 1 69 ? 0.706 -8.621 -5.187 1.00 88.50 69 ILE A N 1
ATOM 538 C CA . ILE A 1 69 ? 1.661 -7.968 -4.263 1.00 88.50 69 ILE A CA 1
ATOM 539 C C . ILE A 1 69 ? 0.907 -7.365 -3.102 1.00 88.50 69 ILE A C 1
ATOM 541 O O . ILE A 1 69 ? 1.330 -7.569 -1.969 1.00 88.50 69 ILE A O 1
ATOM 545 N N . ILE A 1 70 ? -0.151 -6.605 -3.431 1.00 82.75 70 ILE A N 1
ATOM 546 C CA . ILE A 1 70 ? -1.064 -6.011 -2.470 1.00 82.75 70 ILE A CA 1
ATOM 547 C C . ILE A 1 70 ? -1.594 -7.181 -1.662 1.00 82.75 70 ILE A C 1
ATOM 549 O O . ILE A 1 70 ? -0.973 -7.466 -0.680 1.00 82.75 70 ILE A O 1
ATOM 553 N N . ASP A 1 71 ? -2.518 -8.027 -2.090 1.00 83.94 71 ASP A N 1
ATOM 554 C CA . ASP A 1 71 ? -3.095 -9.109 -1.261 1.00 83.94 71 ASP A CA 1
ATOM 555 C C . ASP A 1 71 ? -2.145 -10.067 -0.475 1.00 83.94 71 ASP A C 1
ATOM 557 O O . ASP A 1 71 ? -2.642 -10.910 0.276 1.00 83.94 71 ASP A O 1
ATOM 561 N N . GLY A 1 72 ? -0.819 -10.003 -0.631 1.00 85.94 72 GLY A N 1
ATOM 562 C CA . GLY A 1 72 ? 0.160 -10.786 0.118 1.00 85.94 72 GLY A CA 1
ATOM 563 C C . GLY A 1 72 ? 0.210 -12.220 -0.385 1.00 85.94 72 GLY A C 1
ATOM 564 O O . GLY A 1 72 ? 0.564 -13.136 0.349 1.00 85.94 72 GLY A O 1
ATOM 565 N N . LYS A 1 73 ? -0.218 -12.421 -1.635 1.00 88.31 73 LYS A N 1
ATOM 566 C CA . LYS A 1 73 ? -0.411 -13.733 -2.262 1.00 88.31 73 LYS A CA 1
ATOM 567 C C . LYS A 1 73 ? 0.737 -14.121 -3.178 1.00 88.31 73 LYS A C 1
ATOM 569 O O . LYS A 1 73 ? 0.761 -15.250 -3.665 1.00 88.31 73 LYS A O 1
ATOM 574 N N . LEU A 1 74 ? 1.657 -13.199 -3.461 1.00 90.56 74 LEU A N 1
ATOM 575 C CA . LEU A 1 74 ? 2.834 -13.542 -4.240 1.00 90.56 74 LEU A CA 1
ATOM 576 C C . LEU A 1 74 ? 3.749 -14.488 -3.461 1.00 90.56 74 LEU A C 1
ATOM 578 O O . LEU A 1 74 ? 3.928 -14.317 -2.255 1.00 90.56 74 LEU A O 1
ATOM 582 N N . PRO A 1 75 ? 4.372 -15.455 -4.153 1.00 89.12 75 PRO A N 1
ATOM 583 C CA . PRO A 1 75 ? 5.415 -16.259 -3.548 1.00 89.12 75 PRO A CA 1
ATOM 584 C C . PRO A 1 75 ? 6.570 -15.347 -3.139 1.00 89.12 75 PRO A C 1
ATOM 586 O O . PRO A 1 75 ? 7.084 -14.580 -3.960 1.00 89.12 75 PRO A O 1
ATOM 589 N N . THR A 1 76 ? 6.972 -15.448 -1.876 1.00 91.31 76 THR A N 1
ATOM 590 C CA . THR A 1 76 ? 8.158 -14.768 -1.373 1.00 91.31 76 THR A CA 1
ATOM 591 C C . THR A 1 76 ? 9.346 -15.718 -1.340 1.00 91.31 76 THR A C 1
ATOM 593 O O . THR A 1 76 ? 9.198 -16.936 -1.220 1.00 91.31 76 THR A O 1
ATOM 596 N N . SER A 1 77 ? 10.536 -15.148 -1.467 1.00 89.56 77 SER A N 1
ATOM 597 C CA . SER A 1 77 ? 11.802 -15.838 -1.274 1.00 89.56 77 SER A CA 1
ATOM 598 C C . SER A 1 77 ? 12.575 -15.221 -0.115 1.00 89.56 77 SER A C 1
ATOM 600 O O . SER A 1 77 ? 12.408 -14.049 0.226 1.00 89.56 77 SER A O 1
ATOM 602 N N . ARG A 1 78 ? 13.465 -16.026 0.452 1.00 89.25 78 ARG A N 1
ATOM 603 C CA . ARG A 1 78 ? 14.410 -15.642 1.494 1.00 89.25 78 ARG A CA 1
ATOM 604 C C . ARG A 1 78 ? 15.806 -15.532 0.881 1.00 89.25 78 ARG A C 1
ATOM 606 O O . ARG A 1 78 ? 16.195 -16.416 0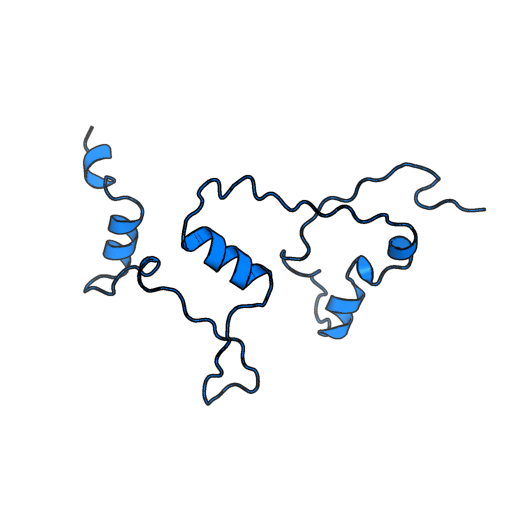.117 1.00 89.25 78 ARG A O 1
ATOM 613 N N . LEU A 1 79 ? 16.542 -14.473 1.210 1.00 86.38 79 LEU A N 1
ATOM 614 C CA . LEU A 1 79 ? 17.983 -14.404 0.950 1.00 86.38 79 LEU A CA 1
ATOM 615 C C . LEU A 1 79 ? 18.738 -15.097 2.090 1.00 86.38 79 LEU A C 1
ATOM 617 O O . LEU A 1 79 ? 18.256 -15.116 3.220 1.00 86.38 79 LEU A O 1
ATOM 621 N N . GLU A 1 80 ? 19.901 -15.685 1.799 1.00 81.50 80 GLU A N 1
ATOM 622 C CA . GLU A 1 80 ? 20.647 -16.539 2.747 1.00 81.50 80 GLU A CA 1
ATOM 623 C C . GLU A 1 80 ? 20.952 -15.847 4.090 1.00 81.50 80 GLU A C 1
ATOM 625 O O . GLU A 1 80 ? 21.027 -16.509 5.123 1.00 81.50 80 GLU A O 1
ATOM 630 N N . GLU A 1 81 ? 21.060 -14.519 4.085 1.00 82.31 81 GLU A N 1
ATOM 631 C CA . GLU A 1 81 ? 21.416 -13.687 5.240 1.00 82.31 81 GLU A CA 1
ATOM 632 C C . GLU A 1 81 ? 20.208 -13.189 6.057 1.00 82.31 81 GLU A C 1
ATOM 634 O O . GLU A 1 81 ? 20.381 -12.632 7.139 1.00 82.31 81 GLU A O 1
ATOM 639 N N . GLU A 1 82 ? 18.979 -13.382 5.572 1.00 84.25 82 GLU A N 1
ATOM 640 C CA . GLU A 1 82 ? 17.763 -12.872 6.218 1.00 84.25 82 GLU A CA 1
ATOM 641 C C . GLU A 1 82 ? 17.027 -13.983 6.962 1.00 84.25 82 GLU A C 1
ATOM 643 O O . GLU A 1 82 ? 17.090 -15.138 6.558 1.00 84.25 82 GLU A O 1
ATOM 648 N N . GLU A 1 83 ? 16.318 -13.670 8.050 1.00 81.19 83 GLU A N 1
ATOM 649 C CA . GLU A 1 83 ? 15.494 -14.648 8.781 1.00 81.19 83 GLU A CA 1
ATOM 650 C C . GLU A 1 83 ? 14.114 -14.861 8.141 1.00 81.19 83 GLU A C 1
ATOM 652 O O . GLU A 1 83 ? 13.590 -15.980 8.148 1.00 81.19 83 GLU A O 1
ATOM 657 N N . GLU A 1 84 ? 13.548 -13.808 7.550 1.00 82.69 84 GLU A N 1
ATOM 658 C CA . GLU A 1 84 ? 12.191 -13.781 7.001 1.00 82.69 84 GLU A CA 1
ATOM 659 C C . GLU A 1 84 ? 12.184 -13.902 5.464 1.00 82.69 84 GLU A C 1
ATOM 661 O O . GLU A 1 84 ? 13.112 -13.494 4.768 1.00 82.69 84 GLU A O 1
ATOM 666 N N . SER A 1 85 ? 11.112 -14.482 4.916 1.00 85.56 85 SER A N 1
ATOM 667 C CA . SER A 1 85 ? 10.898 -14.587 3.467 1.00 85.56 85 SER A CA 1
ATOM 668 C C . SER A 1 85 ? 10.118 -13.371 2.970 1.00 85.56 85 SER A C 1
ATOM 670 O O . SER A 1 85 ? 8.885 -13.403 2.916 1.00 85.56 85 SER A O 1
ATOM 672 N N . SER A 1 86 ? 10.840 -12.305 2.627 1.00 86.81 86 SER A N 1
ATOM 673 C CA . SER A 1 86 ? 10.259 -10.983 2.328 1.00 86.81 86 SER A CA 1
ATOM 674 C C . SER A 1 86 ? 10.519 -10.490 0.901 1.00 86.81 86 SER A C 1
ATOM 676 O O . SER A 1 86 ? 9.988 -9.455 0.499 1.00 86.81 86 SER A O 1
ATOM 678 N N . TRP A 1 87 ? 11.302 -11.223 0.104 1.00 91.19 87 TRP A N 1
ATOM 679 C CA . TRP A 1 87 ? 11.630 -10.819 -1.263 1.00 91.19 87 TRP A CA 1
ATOM 680 C C . TRP A 1 87 ? 10.585 -11.301 -2.258 1.00 91.19 87 TRP A C 1
ATOM 682 O O . TRP A 1 87 ? 10.157 -12.450 -2.206 1.00 91.19 87 TRP A O 1
ATOM 692 N N . ILE A 1 88 ? 10.226 -10.445 -3.213 1.00 91.69 88 ILE A N 1
ATOM 693 C CA . ILE A 1 88 ? 9.342 -10.790 -4.330 1.00 91.69 88 ILE A CA 1
ATOM 694 C C . ILE A 1 88 ? 10.105 -10.739 -5.652 1.00 91.69 88 ILE A C 1
ATOM 696 O O . ILE A 1 88 ? 10.978 -9.894 -5.858 1.00 91.69 88 ILE A O 1
ATOM 700 N N . LYS A 1 89 ? 9.748 -11.623 -6.586 1.00 90.19 89 LYS A N 1
ATOM 701 C CA . LYS A 1 89 ? 10.289 -11.577 -7.946 1.00 90.19 89 LYS A CA 1
ATOM 702 C C . LYS A 1 89 ? 9.492 -10.589 -8.794 1.00 90.19 89 LYS A C 1
ATOM 704 O O . LYS A 1 89 ? 8.284 -10.750 -8.966 1.00 90.19 89 LYS A O 1
ATOM 709 N N . ILE A 1 90 ? 10.184 -9.604 -9.360 1.00 90.75 90 ILE A N 1
ATOM 710 C CA . ILE A 1 90 ? 9.606 -8.682 -10.340 1.00 90.75 90 ILE A CA 1
ATOM 711 C C . ILE A 1 90 ? 9.584 -9.373 -11.722 1.00 90.75 90 ILE A C 1
ATOM 713 O O . ILE A 1 90 ? 10.617 -9.900 -12.146 1.00 90.75 90 ILE A O 1
ATOM 717 N N . PRO A 1 91 ? 8.431 -9.419 -12.415 1.00 90.06 91 PRO A N 1
ATOM 718 C CA . PRO A 1 91 ? 8.305 -9.932 -13.776 1.00 90.06 91 PRO A CA 1
ATOM 719 C C . PRO A 1 91 ? 9.257 -9.241 -14.759 1.00 90.06 91 PRO A C 1
ATOM 721 O O . PRO A 1 91 ? 9.453 -8.031 -14.695 1.00 90.06 91 PRO A O 1
ATOM 724 N N . TYR A 1 92 ? 9.842 -10.009 -15.682 1.00 88.44 92 TYR A N 1
ATOM 725 C CA . TYR A 1 92 ? 10.850 -9.501 -16.622 1.00 88.44 92 TYR A CA 1
ATOM 726 C C . TYR A 1 92 ? 10.327 -8.405 -17.555 1.00 88.44 92 TYR A C 1
ATOM 728 O O . TYR A 1 92 ? 11.082 -7.510 -17.913 1.00 88.44 92 TYR A O 1
ATOM 736 N N . ASP A 1 93 ? 9.051 -8.457 -17.927 1.00 87.12 93 ASP A N 1
ATOM 737 C CA . ASP A 1 93 ? 8.368 -7.451 -18.747 1.00 87.12 93 ASP A CA 1
ATOM 738 C C . ASP A 1 93 ? 8.212 -6.095 -18.039 1.00 87.12 93 ASP A C 1
ATOM 740 O O . ASP A 1 93 ? 7.984 -5.083 -18.698 1.00 87.12 93 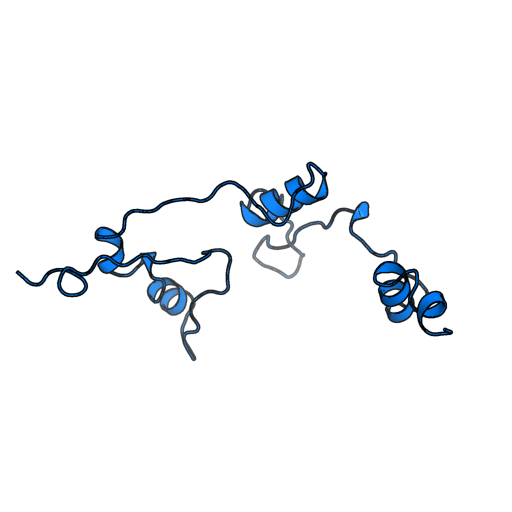ASP A O 1
ATOM 744 N N . LEU A 1 94 ? 8.377 -6.059 -16.713 1.00 85.88 94 LEU A N 1
ATOM 745 C CA . LEU A 1 94 ? 8.366 -4.835 -15.906 1.00 85.88 94 LEU A CA 1
ATOM 746 C C . LEU A 1 94 ? 9.772 -4.302 -15.605 1.00 85.88 94 LEU A C 1
ATOM 748 O O . LEU A 1 94 ? 9.908 -3.240 -14.995 1.00 85.88 94 LEU A O 1
ATOM 752 N N . LEU A 1 95 ? 10.820 -5.033 -15.993 1.00 89.62 95 LEU A N 1
ATOM 753 C CA . LEU A 1 95 ? 12.202 -4.633 -15.763 1.00 89.62 95 LEU A CA 1
ATOM 754 C C . LEU A 1 95 ? 12.723 -3.801 -16.932 1.00 89.62 95 LEU A C 1
ATOM 756 O O . LEU A 1 95 ? 12.565 -4.158 -18.096 1.00 89.62 95 LEU A O 1
ATOM 760 N N . ILE A 1 96 ? 13.434 -2.722 -16.609 1.00 90.50 96 ILE A N 1
ATOM 761 C CA . ILE A 1 96 ? 14.272 -2.022 -17.581 1.00 90.50 96 ILE A CA 1
ATOM 762 C C . ILE A 1 96 ? 15.574 -2.825 -17.700 1.00 90.50 96 ILE A C 1
ATOM 764 O O . ILE A 1 96 ? 16.260 -2.993 -16.686 1.00 90.50 96 ILE A O 1
ATOM 768 N N . PRO A 1 97 ? 15.933 -3.337 -18.893 1.00 85.62 97 PRO A N 1
ATOM 769 C CA . PRO A 1 97 ? 17.143 -4.127 -19.052 1.00 85.62 97 PRO A CA 1
ATOM 770 C C . PRO A 1 97 ? 18.385 -3.337 -18.619 1.00 85.62 97 PRO A C 1
ATOM 772 O O . PRO A 1 97 ? 18.514 -2.150 -18.957 1.00 85.62 97 PRO A O 1
ATOM 775 N N . PRO A 1 98 ? 19.318 -3.971 -17.889 1.00 83.44 98 PRO A N 1
ATOM 776 C CA . PRO A 1 98 ? 20.588 -3.342 -17.576 1.00 83.44 98 PRO A CA 1
ATOM 777 C C . PRO A 1 98 ? 21.348 -3.074 -18.879 1.00 83.44 98 PRO A C 1
ATOM 779 O O . PRO A 1 98 ? 21.392 -3.910 -19.778 1.00 83.44 98 PRO A O 1
ATOM 782 N N . GLY A 1 99 ? 21.940 -1.891 -18.980 1.00 84.00 99 GLY A N 1
ATOM 783 C CA . GLY A 1 99 ? 22.803 -1.494 -20.087 1.00 84.00 99 GLY A CA 1
ATOM 784 C C . GLY A 1 99 ? 23.980 -0.687 -19.563 1.00 84.00 99 GLY A C 1
ATOM 785 O O . GLY A 1 99 ? 24.120 -0.505 -18.354 1.00 84.00 99 GLY A O 1
ATOM 786 N N . GLU A 1 100 ? 24.822 -0.197 -20.469 1.00 88.75 100 GLU A N 1
ATOM 787 C CA . GLU A 1 100 ? 26.065 0.499 -20.110 1.00 88.75 100 GLU A CA 1
ATOM 788 C C . GLU A 1 100 ? 25.829 1.733 -19.230 1.00 88.75 100 GLU A C 1
ATOM 790 O O . GLU A 1 100 ? 26.630 2.030 -18.345 1.00 88.75 100 GLU A O 1
ATOM 795 N N . ASN A 1 101 ? 24.707 2.430 -19.435 1.00 91.88 101 ASN A N 1
ATOM 796 C CA . ASN A 1 101 ? 24.323 3.588 -18.643 1.00 91.88 101 ASN A CA 1
ATOM 797 C C . ASN A 1 101 ? 22.899 3.422 -18.076 1.00 91.88 101 ASN A C 1
ATOM 799 O O . ASN A 1 101 ? 21.915 3.704 -18.766 1.00 91.88 101 ASN A O 1
ATOM 803 N N . PRO A 1 102 ? 22.768 3.009 -16.800 1.00 90.94 102 PRO A N 1
ATOM 804 C CA . PRO A 1 102 ? 21.470 2.793 -16.162 1.00 90.94 102 PRO A CA 1
ATOM 805 C C . PRO A 1 102 ? 20.568 4.032 -16.163 1.00 90.94 102 PRO A C 1
ATOM 807 O O . PRO A 1 102 ? 19.360 3.913 -16.352 1.00 90.94 102 PRO A O 1
ATOM 810 N N . ILE A 1 103 ? 21.144 5.229 -16.001 1.00 89.88 103 ILE A N 1
ATOM 811 C CA . ILE A 1 103 ? 20.381 6.484 -16.004 1.00 89.88 103 ILE A CA 1
ATOM 812 C C . ILE A 1 103 ? 19.792 6.729 -17.393 1.00 89.88 103 ILE A C 1
ATOM 814 O O . ILE A 1 103 ? 18.606 7.032 -17.508 1.00 89.88 103 ILE A O 1
ATOM 818 N N . GLN A 1 104 ? 20.589 6.562 -18.451 1.00 88.25 104 GLN A N 1
ATOM 819 C CA . GLN A 1 104 ? 20.102 6.723 -19.823 1.00 88.25 104 GLN A CA 1
ATOM 820 C C . GLN A 1 104 ? 19.008 5.708 -20.160 1.00 88.25 104 GLN A C 1
ATOM 822 O O . GLN A 1 104 ? 18.006 6.092 -20.759 1.00 88.25 104 GLN A O 1
ATOM 827 N N . ASN A 1 105 ? 19.143 4.454 -19.719 1.00 90.31 105 ASN A N 1
ATOM 828 C CA . ASN A 1 105 ? 18.109 3.437 -19.916 1.00 90.31 105 ASN A CA 1
ATOM 829 C C . ASN A 1 105 ? 16.791 3.815 -19.227 1.00 90.31 105 ASN A C 1
ATOM 831 O O . ASN A 1 105 ? 15.725 3.691 -19.832 1.00 90.31 105 ASN A O 1
ATOM 835 N N . ILE A 1 106 ? 16.855 4.328 -17.992 1.00 91.12 106 ILE A N 1
ATOM 836 C CA . ILE A 1 106 ? 15.674 4.826 -17.272 1.00 91.12 106 ILE A CA 1
ATOM 837 C C . ILE A 1 106 ? 15.035 5.994 -18.029 1.00 91.12 106 ILE A C 1
ATOM 839 O O . ILE A 1 106 ? 13.819 5.996 -18.235 1.00 91.12 106 ILE A O 1
ATOM 843 N N . VAL A 1 107 ? 15.835 6.971 -18.472 1.00 89.50 107 VAL A N 1
ATOM 844 C CA . VAL A 1 107 ? 15.336 8.142 -19.213 1.00 89.50 107 VAL A CA 1
ATOM 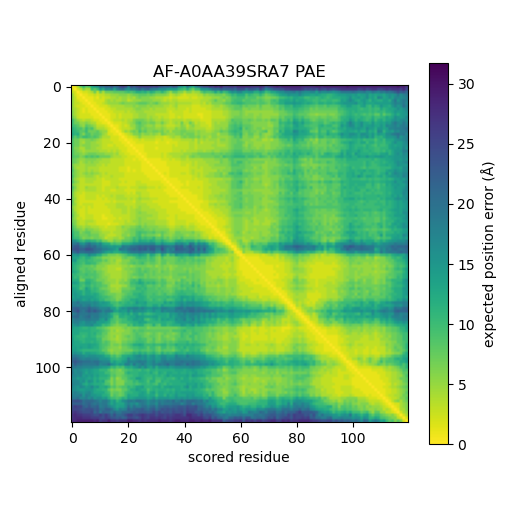845 C C . VAL A 1 107 ? 14.687 7.724 -20.530 1.00 89.50 107 VAL A C 1
ATOM 847 O O . VAL A 1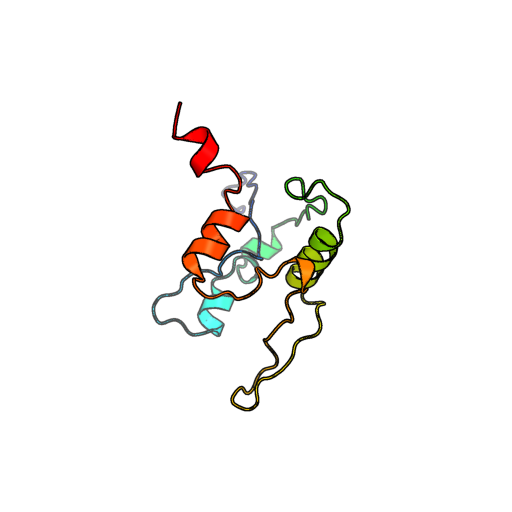 107 ? 13.570 8.152 -20.802 1.00 89.50 107 VAL A O 1
ATOM 850 N N . ALA A 1 108 ? 15.333 6.863 -21.316 1.00 88.75 108 ALA A N 1
ATOM 851 C CA . ALA A 1 108 ? 14.812 6.392 -22.597 1.00 88.75 108 ALA A CA 1
ATOM 852 C C . ALA A 1 108 ? 13.528 5.563 -22.432 1.00 88.75 108 ALA A C 1
ATOM 854 O O . ALA A 1 108 ? 12.586 5.733 -23.202 1.00 88.75 108 ALA A O 1
ATOM 855 N N . SER A 1 109 ? 13.456 4.712 -21.402 1.00 88.94 109 SER A N 1
ATOM 856 C CA . SER A 1 109 ? 12.256 3.921 -21.108 1.00 88.94 109 SER A CA 1
ATOM 857 C C . SER A 1 109 ? 11.092 4.780 -20.607 1.00 88.94 109 SER A C 1
ATOM 859 O O . SER A 1 109 ? 9.945 4.513 -20.955 1.00 88.94 109 SER A O 1
ATOM 861 N N . THR A 1 110 ? 11.364 5.787 -19.772 1.00 89.75 110 THR A N 1
ATOM 862 C CA . THR A 1 110 ? 10.319 6.622 -19.145 1.00 89.75 110 THR A CA 1
ATOM 863 C C . THR A 1 110 ? 9.855 7.740 -20.080 1.00 89.75 110 THR A C 1
ATOM 865 O O . THR A 1 110 ? 8.672 8.078 -20.125 1.00 89.75 110 THR A O 1
ATOM 868 N N . TYR A 1 111 ? 10.783 8.301 -20.856 1.00 90.31 111 TYR A N 1
ATOM 869 C CA . TYR A 1 111 ? 10.565 9.431 -21.754 1.00 90.31 111 TYR A CA 1
ATOM 870 C C . TYR A 1 111 ? 11.118 9.129 -23.156 1.00 90.31 111 TYR A C 1
ATOM 872 O O . TYR A 1 111 ? 12.062 9.783 -23.608 1.00 90.31 111 TYR A O 1
ATOM 880 N N . PRO A 1 112 ? 10.507 8.188 -23.899 1.00 86.00 112 PRO A N 1
ATOM 881 C CA . PRO A 1 112 ? 11.020 7.748 -25.201 1.00 86.00 112 PRO A CA 1
ATOM 882 C C . PRO A 1 112 ? 11.112 8.876 -26.240 1.00 86.00 112 PRO A C 1
ATOM 884 O O . PRO A 1 112 ? 11.872 8.782 -27.195 1.00 86.00 112 PRO A O 1
ATOM 887 N N . ASN A 1 113 ? 10.373 9.971 -26.031 1.00 85.94 113 ASN A N 1
ATOM 888 C CA . ASN A 1 113 ? 10.324 11.132 -26.919 1.00 85.94 113 ASN A CA 1
ATOM 889 C C . ASN A 1 113 ? 10.910 12.406 -26.288 1.00 85.94 113 ASN A C 1
ATOM 891 O O . ASN A 1 113 ? 10.551 13.508 -26.696 1.00 85.94 113 ASN A O 1
ATOM 895 N N . LEU A 1 114 ? 11.753 12.294 -25.253 1.00 83.81 114 LEU A N 1
ATOM 896 C CA . LEU A 1 114 ? 12.283 13.477 -24.563 1.00 83.81 114 LEU A CA 1
ATOM 897 C C . LEU A 1 114 ? 13.089 14.373 -25.509 1.00 83.81 114 LEU A C 1
ATOM 899 O O . LEU A 1 114 ? 12.864 15.575 -25.556 1.00 83.81 114 LEU A O 1
ATOM 903 N N . LEU A 1 115 ? 13.987 13.772 -26.292 1.00 76.00 115 LEU A N 1
ATOM 904 C CA . LEU A 1 115 ? 14.865 14.493 -27.218 1.00 76.00 115 LEU A CA 1
ATOM 905 C C . LEU A 1 115 ? 14.105 15.055 -28.422 1.00 76.00 115 LEU A C 1
ATOM 907 O O . LEU A 1 115 ? 14.437 16.128 -28.905 1.00 76.00 115 LEU A O 1
ATOM 911 N N . THR A 1 116 ? 13.068 14.360 -28.889 1.00 77.12 116 THR A N 1
ATOM 912 C CA . THR A 1 116 ? 12.270 14.801 -30.040 1.00 77.12 116 THR A CA 1
ATOM 913 C C . THR A 1 116 ? 11.278 15.908 -29.694 1.00 77.12 116 THR A C 1
ATOM 915 O O . THR A 1 116 ? 10.854 16.615 -30.595 1.00 77.12 116 THR A O 1
ATOM 918 N N . LYS A 1 117 ? 10.923 16.095 -28.413 1.00 70.31 117 LYS A N 1
ATOM 919 C CA . LYS A 1 117 ? 9.975 17.130 -27.955 1.00 70.31 117 LYS A CA 1
ATOM 920 C C . LYS A 1 117 ? 10.616 18.393 -27.369 1.00 70.31 117 LYS A C 1
ATOM 922 O O . LYS A 1 117 ? 9.885 19.301 -26.999 1.00 70.31 117 LYS A O 1
ATOM 927 N N . TYR A 1 118 ? 11.941 18.435 -27.228 1.00 65.62 118 TYR A N 1
ATOM 928 C CA . TYR A 1 118 ? 12.672 19.573 -26.643 1.00 65.62 118 TYR A CA 1
ATOM 929 C C . TYR A 1 118 ? 13.454 20.399 -27.679 1.00 65.62 118 TYR A C 1
ATOM 931 O O . TYR A 1 118 ? 14.177 21.318 -27.304 1.00 65.62 118 TYR A O 1
ATOM 939 N N . ILE A 1 119 ? 13.357 20.034 -28.962 1.00 63.09 119 ILE A N 1
ATOM 940 C CA . ILE A 1 119 ? 14.046 20.691 -30.087 1.00 63.09 119 ILE A CA 1
ATOM 941 C C . ILE A 1 119 ? 13.075 21.578 -30.908 1.00 63.09 119 ILE A C 1
ATOM 943 O O . ILE A 1 119 ? 13.514 22.262 -31.829 1.00 63.09 119 ILE A O 1
ATOM 947 N N . ASP A 1 120 ? 11.795 21.633 -30.523 1.00 51.31 120 ASP A N 1
ATOM 948 C CA . ASP A 1 120 ? 10.803 22.619 -30.994 1.00 51.31 120 ASP A CA 1
ATOM 949 C C . ASP A 1 120 ? 10.683 23.788 -29.998 1.00 51.31 120 ASP A C 1
ATOM 951 O O . ASP A 1 120 ? 10.463 24.937 -30.450 1.00 51.31 120 ASP A O 1
#